Protein AF-A0A351HVH6-F1 (afdb_monomer_lite)

Structure (mmCIF, N/CA/C/O backbone):
data_AF-A0A351HVH6-F1
#
_entry.id   AF-A0A351HVH6-F1
#
loop_
_atom_site.group_PDB
_atom_site.id
_atom_site.type_symbol
_atom_site.label_atom_id
_atom_site.label_alt_id
_atom_site.label_comp_id
_atom_site.label_asym_id
_atom_site.label_entity_id
_atom_site.label_seq_id
_atom_site.pdbx_PDB_ins_code
_atom_site.Cartn_x
_atom_site.Cartn_y
_atom_site.Cartn_z
_atom_site.occupancy
_atom_site.B_iso_or_equiv
_atom_site.auth_seq_id
_atom_site.auth_comp_id
_atom_site.auth_asym_id
_atom_site.auth_atom_id
_atom_site.pdbx_PDB_model_num
ATOM 1 N N . VAL A 1 1 ? 2.614 -1.044 -15.077 1.00 62.28 1 VAL A N 1
ATOM 2 C CA . VAL A 1 1 ? 1.650 -0.130 -14.420 1.00 62.28 1 VAL A CA 1
ATOM 3 C C . VAL A 1 1 ? 0.689 -0.867 -13.478 1.00 62.28 1 VAL A C 1
ATOM 5 O O . VAL A 1 1 ? 0.739 -0.615 -12.281 1.00 62.28 1 VAL A O 1
ATOM 8 N N . ALA A 1 2 ? -0.101 -1.842 -13.961 1.00 81.44 2 ALA A N 1
ATOM 9 C CA . ALA A 1 2 ? -1.182 -2.482 -13.186 1.00 81.44 2 ALA A CA 1
ATOM 10 C C . ALA A 1 2 ? -0.784 -3.060 -11.808 1.00 81.44 2 ALA A C 1
ATOM 12 O O . ALA A 1 2 ? -1.542 -2.937 -10.848 1.00 81.44 2 ALA A O 1
ATOM 13 N N . PHE A 1 3 ? 0.406 -3.660 -11.679 1.00 90.12 3 PHE A N 1
ATOM 14 C CA . PHE A 1 3 ? 0.840 -4.244 -10.403 1.00 90.12 3 PHE A CA 1
ATOM 15 C C . PHE A 1 3 ? 1.077 -3.189 -9.310 1.00 90.12 3 PHE A C 1
ATOM 17 O O . PHE A 1 3 ? 0.552 -3.329 -8.210 1.00 90.12 3 PHE A O 1
ATOM 24 N N . MET A 1 4 ? 1.808 -2.109 -9.612 1.00 91.94 4 MET A N 1
ATOM 25 C CA . MET A 1 4 ? 2.105 -1.055 -8.627 1.00 91.94 4 MET A CA 1
ATOM 26 C C . MET A 1 4 ? 0.827 -0.368 -8.136 1.00 91.94 4 MET A C 1
ATOM 28 O O . MET A 1 4 ? 0.656 -0.156 -6.939 1.00 91.94 4 MET A O 1
ATOM 32 N N . GLN A 1 5 ? -0.115 -0.122 -9.049 1.00 90.38 5 GLN A N 1
ATOM 33 C CA . GLN A 1 5 ? -1.434 0.414 -8.707 1.00 90.38 5 GLN A CA 1
ATOM 34 C C . GLN A 1 5 ? -2.244 -0.557 -7.832 1.00 90.38 5 GLN A C 1
ATOM 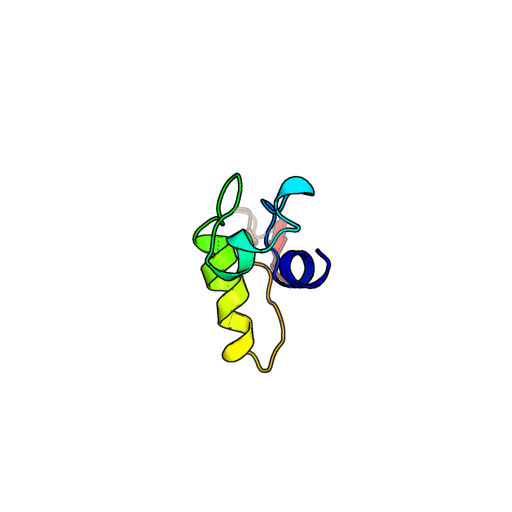36 O O . GLN A 1 5 ? -2.878 -0.127 -6.874 1.00 90.38 5 GLN A O 1
ATOM 41 N N . THR A 1 6 ? -2.172 -1.869 -8.096 1.00 92.06 6 THR A N 1
ATOM 42 C CA . THR A 1 6 ? -2.813 -2.899 -7.249 1.00 92.06 6 THR A CA 1
ATOM 43 C C . THR A 1 6 ? -2.252 -2.892 -5.823 1.00 92.06 6 THR A C 1
ATOM 45 O O . THR A 1 6 ? -2.982 -3.150 -4.872 1.00 92.06 6 THR A O 1
ATOM 48 N N . MET A 1 7 ? -0.970 -2.556 -5.658 1.00 95.25 7 MET A N 1
ATOM 49 C CA . MET A 1 7 ? -0.314 -2.407 -4.353 1.00 95.25 7 MET A CA 1
ATOM 50 C C . MET A 1 7 ? -0.565 -1.041 -3.689 1.00 95.25 7 MET A C 1
ATOM 52 O O . MET A 1 7 ? 0.035 -0.735 -2.660 1.00 95.25 7 MET A O 1
ATOM 56 N N . GLY A 1 8 ? -1.450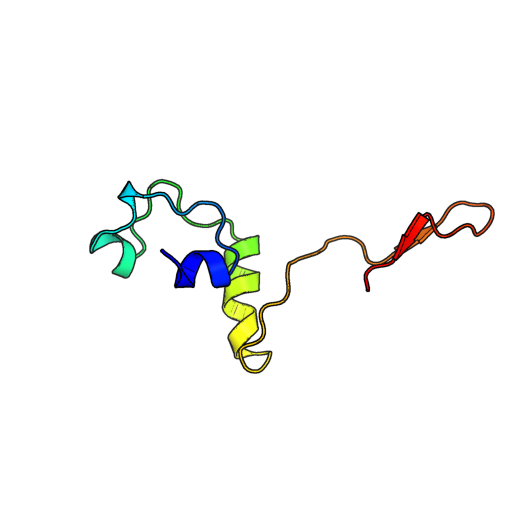 -0.215 -4.256 1.00 95.12 8 GLY A N 1
ATOM 57 C CA . GLY A 1 8 ? -1.841 1.078 -3.697 1.00 95.12 8 GLY A CA 1
ATOM 58 C C . GLY A 1 8 ? -0.779 2.172 -3.813 1.00 95.12 8 GLY A C 1
ATOM 59 O O . GLY A 1 8 ? -0.856 3.159 -3.084 1.00 95.12 8 GLY A O 1
ATOM 60 N N . ILE A 1 9 ? 0.206 2.016 -4.704 1.00 96.12 9 ILE A N 1
ATOM 61 C CA . ILE A 1 9 ? 1.206 3.055 -4.975 1.00 96.12 9 ILE A CA 1
ATOM 62 C C . ILE A 1 9 ? 0.551 4.137 -5.832 1.00 96.12 9 ILE A C 1
ATOM 64 O O . ILE A 1 9 ? 0.191 3.891 -6.984 1.00 96.12 9 ILE A O 1
ATOM 68 N N . SER A 1 10 ? 0.388 5.334 -5.261 1.00 95.75 10 SER A N 1
ATOM 69 C CA . SER A 1 10 ? -0.354 6.431 -5.898 1.00 95.75 10 SER A CA 1
ATOM 70 C C . SER A 1 10 ? 0.530 7.388 -6.702 1.00 95.75 10 SER A C 1
ATOM 72 O O . SER A 1 10 ? 0.016 8.346 -7.267 1.00 95.75 10 SER A O 1
ATOM 74 N N . THR A 1 11 ? 1.847 7.209 -6.649 1.00 95.75 11 THR A N 1
ATOM 75 C CA . THR A 1 11 ? 2.860 8.138 -7.179 1.00 95.75 11 THR A CA 1
ATOM 76 C C . THR A 1 11 ? 3.533 7.631 -8.453 1.00 95.75 11 THR A C 1
ATOM 78 O O . THR A 1 11 ? 4.519 8.215 -8.885 1.00 95.75 11 THR A O 1
ATOM 81 N N . PHE A 1 12 ? 3.041 6.521 -9.012 1.00 94.25 12 PHE A N 1
ATOM 82 C CA . PHE A 1 12 ? 3.588 5.909 -10.219 1.00 94.25 12 PHE A CA 1
ATOM 83 C C . PHE A 1 12 ? 3.115 6.675 -11.457 1.00 94.25 12 PHE A C 1
ATOM 85 O O . PHE A 1 12 ? 1.912 6.707 -11.723 1.00 94.25 12 PHE A O 1
ATOM 92 N N . GLU A 1 13 ? 4.051 7.236 -12.215 1.00 93.94 13 GLU A N 1
ATOM 93 C CA . GLU A 1 13 ? 3.771 7.977 -13.448 1.00 93.94 13 GLU A CA 1
ATOM 94 C C . GLU A 1 13 ? 3.984 7.109 -14.698 1.00 93.94 13 GLU A C 1
ATOM 96 O O . GLU A 1 13 ? 4.635 6.062 -14.652 1.00 93.94 13 GLU A O 1
ATOM 101 N N . ASP A 1 14 ? 3.465 7.542 -15.849 1.00 92.94 14 ASP A N 1
ATOM 102 C CA . ASP A 1 14 ? 3.674 6.822 -17.116 1.00 92.94 14 ASP A CA 1
ATOM 103 C C . ASP A 1 14 ? 5.163 6.767 -17.508 1.00 92.94 14 ASP A C 1
ATOM 105 O O . ASP A 1 14 ? 5.638 5.741 -18.006 1.00 92.94 14 ASP A O 1
ATOM 109 N N . ASP A 1 15 ? 5.922 7.824 -17.202 1.00 94.25 15 ASP A N 1
ATOM 110 C CA . ASP A 1 15 ? 7.370 7.889 -17.437 1.00 94.25 15 ASP A CA 1
ATOM 111 C C . ASP A 1 15 ? 8.158 6.893 -16.567 1.00 94.25 15 ASP A C 1
ATOM 113 O O . ASP A 1 15 ? 9.253 6.481 -16.958 1.00 94.25 15 ASP A O 1
ATOM 117 N N . ASP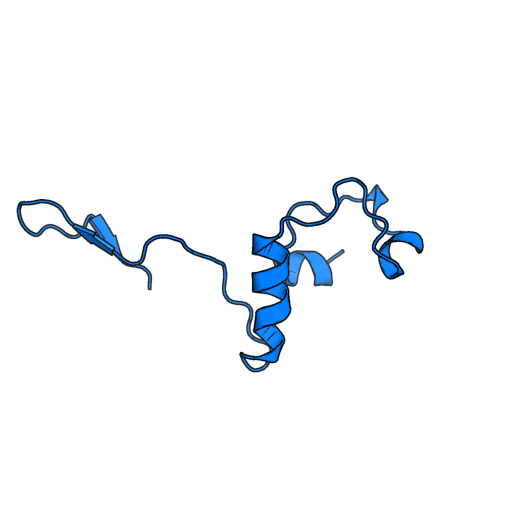 A 1 16 ? 7.598 6.422 -15.445 1.00 94.81 16 ASP A N 1
ATOM 118 C CA . ASP A 1 16 ? 8.181 5.361 -14.607 1.00 94.81 16 ASP A CA 1
ATOM 119 C C . ASP A 1 16 ? 8.034 3.968 -15.240 1.00 94.81 16 ASP A C 1
ATOM 121 O O . ASP A 1 16 ? 8.488 2.960 -14.698 1.00 94.81 16 ASP A O 1
ATOM 125 N N . TYR A 1 17 ? 7.421 3.849 -16.418 1.00 93.25 17 TYR A N 1
ATOM 126 C CA . TYR A 1 17 ? 7.365 2.583 -17.138 1.00 93.25 17 TYR A CA 1
ATOM 127 C C . TYR A 1 17 ? 8.665 2.297 -17.909 1.00 93.25 17 TYR A C 1
ATOM 129 O O . TYR A 1 17 ? 8.683 2.137 -19.130 1.00 93.25 17 TYR A O 1
ATOM 137 N N . ASN A 1 18 ? 9.779 2.217 -17.177 1.00 94.06 18 ASN A N 1
ATOM 138 C CA . ASN A 1 18 ? 11.113 1.984 -17.723 1.00 94.06 18 ASN A CA 1
ATOM 139 C C . ASN A 1 18 ? 11.976 1.075 -16.813 1.00 94.06 18 ASN A C 1
ATOM 141 O O . ASN A 1 18 ? 11.565 0.655 -15.732 1.00 94.06 18 ASN A O 1
ATOM 145 N N . LEU A 1 19 ? 13.190 0.726 -17.263 1.00 96.44 19 LEU A N 1
ATOM 146 C CA . LEU A 1 19 ? 14.064 -0.229 -16.560 1.00 96.44 19 LEU A CA 1
ATOM 147 C C . LEU A 1 19 ? 14.661 0.303 -15.247 1.00 96.44 19 LEU A C 1
ATOM 149 O O . LEU A 1 19 ? 14.997 -0.499 -14.378 1.00 96.44 19 LEU A O 1
ATOM 153 N N . ALA A 1 20 ? 14.794 1.620 -15.071 1.00 96.94 20 ALA A N 1
ATOM 154 C CA . ALA A 1 20 ? 15.342 2.194 -13.840 1.00 96.94 20 ALA A CA 1
ATOM 155 C C . ALA A 1 20 ? 14.445 1.898 -12.628 1.00 96.94 20 ALA A C 1
ATOM 157 O O . ALA A 1 20 ? 14.939 1.706 -11.517 1.00 96.94 20 ALA A O 1
ATOM 158 N N . THR A 1 21 ? 13.137 1.766 -12.848 1.00 95.31 21 THR A N 1
ATOM 159 C CA . THR A 1 21 ? 12.144 1.444 -11.816 1.00 95.31 21 THR A CA 1
ATOM 160 C C . THR A 1 21 ? 12.367 0.071 -11.197 1.00 95.31 21 THR A C 1
ATOM 162 O O . THR A 1 21 ? 12.127 -0.101 -10.004 1.00 95.31 21 THR A O 1
ATOM 165 N N . ALA A 1 22 ? 12.939 -0.886 -11.937 1.00 94.12 22 ALA A N 1
ATOM 166 C CA . ALA A 1 22 ? 13.337 -2.177 -11.371 1.00 94.12 22 ALA A CA 1
ATOM 167 C C . ALA A 1 22 ? 14.396 -2.040 -10.257 1.00 94.12 22 ALA A C 1
ATOM 169 O O . ALA A 1 22 ? 14.511 -2.918 -9.406 1.00 94.12 22 ALA A O 1
ATOM 170 N N . LEU A 1 23 ? 15.146 -0.933 -10.246 1.00 96.62 23 LEU A N 1
ATOM 171 C CA . LEU A 1 23 ? 16.141 -0.589 -9.228 1.00 96.62 23 LEU A CA 1
ATOM 172 C C . LEU A 1 23 ? 15.642 0.493 -8.253 1.00 96.62 23 LEU A C 1
ATOM 174 O O . LEU A 1 23 ? 16.423 1.007 -7.456 1.00 96.62 23 LEU A O 1
ATOM 178 N N . GLY A 1 24 ? 14.357 0.855 -8.314 1.00 94.31 24 GLY A N 1
ATOM 179 C CA . GLY A 1 24 ? 13.752 1.892 -7.475 1.00 94.31 24 GLY A CA 1
ATOM 180 C C . GLY A 1 24 ? 13.838 3.315 -8.035 1.00 94.31 24 GLY A C 1
ATOM 181 O O . GLY A 1 24 ? 13.453 4.253 -7.340 1.00 94.31 24 GLY A O 1
ATOM 182 N N . GLY A 1 25 ? 14.310 3.501 -9.272 1.00 96.50 25 GLY A N 1
ATOM 183 C CA . GLY A 1 25 ? 14.263 4.793 -9.957 1.00 96.50 25 GLY A CA 1
ATOM 184 C C . GLY A 1 25 ? 12.831 5.152 -10.352 1.00 96.50 25 GLY A C 1
ATOM 185 O O . GLY A 1 25 ? 12.291 4.565 -11.288 1.00 96.50 25 GLY A O 1
ATOM 186 N N . MET A 1 26 ? 12.224 6.090 -9.627 1.00 95.69 26 MET A N 1
ATOM 187 C CA . MET A 1 26 ? 10.873 6.598 -9.880 1.00 95.69 26 MET A CA 1
ATOM 188 C C . MET A 1 26 ? 10.863 8.125 -9.787 1.00 95.69 26 MET A C 1
ATOM 190 O O . MET A 1 26 ? 11.586 8.678 -8.955 1.00 95.69 26 MET A O 1
ATOM 194 N N . THR A 1 27 ? 10.031 8.800 -10.580 1.00 96.62 27 THR A N 1
ATOM 195 C CA . THR A 1 27 ? 9.939 10.267 -10.652 1.00 96.62 27 THR A CA 1
ATOM 196 C C . THR A 1 27 ? 9.717 10.899 -9.278 1.00 96.62 27 THR A C 1
ATOM 198 O O . THR A 1 27 ? 10.391 11.869 -8.929 1.00 96.62 27 THR A O 1
ATOM 201 N N . TYR A 1 28 ? 8.818 10.321 -8.474 1.00 96.94 28 TYR A N 1
ATOM 202 C CA . TYR A 1 28 ? 8.463 10.834 -7.143 1.00 96.94 28 TYR A CA 1
ATOM 203 C C . TYR A 1 28 ? 8.734 9.851 -5.997 1.00 96.94 28 TYR A C 1
ATOM 205 O O . TYR A 1 28 ? 8.469 10.162 -4.833 1.00 96.94 28 TYR A O 1
ATOM 213 N N . GLY A 1 29 ? 9.273 8.667 -6.296 1.00 95.81 29 GLY A N 1
ATOM 214 C CA . GLY A 1 29 ? 9.421 7.599 -5.308 1.00 95.81 29 GLY A CA 1
ATOM 215 C C . GLY A 1 29 ? 8.071 7.043 -4.838 1.00 95.81 29 GLY A C 1
ATOM 216 O O . GLY A 1 29 ? 7.074 7.112 -5.552 1.00 95.81 29 GLY A O 1
ATOM 217 N N . ILE A 1 30 ? 8.039 6.481 -3.626 1.00 96.75 30 ILE A N 1
ATOM 218 C CA . ILE A 1 30 ? 6.833 5.915 -2.993 1.00 96.75 30 ILE A CA 1
ATOM 219 C C . ILE A 1 30 ? 6.689 6.509 -1.592 1.00 96.75 30 ILE A C 1
ATOM 221 O O . ILE A 1 30 ? 7.676 6.647 -0.864 1.00 96.75 30 ILE A O 1
ATOM 225 N N . LYS A 1 31 ? 5.458 6.823 -1.173 1.00 97.38 31 LYS A N 1
ATOM 226 C CA . LYS A 1 31 ? 5.206 7.287 0.198 1.00 97.38 31 LYS A CA 1
ATOM 227 C C . LYS A 1 31 ? 5.504 6.158 1.199 1.00 97.38 31 LYS A C 1
ATOM 229 O O . LYS A 1 31 ? 5.039 5.038 0.986 1.00 97.38 31 LYS A O 1
ATOM 234 N N . PRO A 1 32 ? 6.169 6.417 2.342 1.00 97.25 32 PRO A N 1
ATOM 235 C CA . PRO A 1 32 ? 6.489 5.365 3.316 1.00 97.25 32 PRO A CA 1
ATOM 236 C C . PRO A 1 32 ? 5.278 4.541 3.778 1.00 97.25 32 PRO A C 1
ATOM 238 O O . PRO A 1 32 ? 5.378 3.328 3.943 1.00 97.25 32 PRO A O 1
ATOM 241 N N . LEU A 1 33 ? 4.117 5.185 3.934 1.00 97.50 33 LEU A N 1
ATOM 242 C CA . LEU A 1 33 ? 2.871 4.509 4.298 1.00 97.50 33 LEU A CA 1
ATOM 243 C C . LEU A 1 33 ? 2.393 3.527 3.218 1.00 97.50 33 LEU A C 1
ATOM 245 O O . LEU A 1 33 ? 1.969 2.422 3.543 1.00 97.50 33 LEU A O 1
ATOM 249 N N . GLU A 1 34 ? 2.475 3.920 1.947 1.00 97.25 34 GLU A N 1
ATOM 250 C CA . GLU A 1 34 ? 2.096 3.069 0.813 1.00 97.25 34 GLU A CA 1
ATOM 251 C C . GLU A 1 34 ? 3.057 1.884 0.696 1.00 97.25 34 GLU A C 1
ATOM 253 O O . GLU A 1 34 ? 2.613 0.758 0.499 1.00 97.25 34 GLU A O 1
ATOM 258 N N . MET A 1 35 ? 4.359 2.100 0.924 1.00 97.12 35 MET A N 1
ATOM 259 C CA . MET A 1 35 ? 5.343 1.016 0.946 1.00 97.12 35 MET A CA 1
ATOM 260 C C . MET A 1 35 ? 5.077 0.020 2.080 1.00 97.12 35 MET A C 1
ATOM 262 O O . MET A 1 35 ? 5.091 -1.186 1.845 1.00 97.12 35 MET A O 1
ATOM 266 N N . ALA A 1 36 ? 4.781 0.494 3.293 1.00 96.81 36 ALA A N 1
ATOM 267 C CA . ALA A 1 36 ? 4.428 -0.383 4.410 1.00 96.81 36 ALA A CA 1
ATOM 268 C C . ALA A 1 36 ? 3.164 -1.212 4.112 1.00 96.81 36 ALA A C 1
ATOM 270 O O . ALA A 1 36 ? 3.123 -2.410 4.396 1.00 96.81 36 ALA A O 1
ATOM 271 N N . ALA A 1 37 ? 2.153 -0.595 3.494 1.00 97.00 37 ALA A N 1
ATOM 272 C CA . ALA A 1 37 ? 0.922 -1.268 3.086 1.00 97.00 37 ALA A CA 1
ATOM 273 C C . ALA A 1 37 ? 1.169 -2.328 2.006 1.00 97.00 37 ALA A C 1
ATOM 275 O O . ALA A 1 37 ? 0.720 -3.466 2.141 1.00 97.00 37 ALA A O 1
ATOM 276 N N . ALA A 1 38 ? 1.926 -1.964 0.968 1.00 96.69 38 ALA A N 1
ATOM 277 C CA . ALA A 1 38 ? 2.306 -2.850 -0.122 1.00 96.69 38 ALA A CA 1
ATOM 278 C C . ALA A 1 38 ? 3.096 -4.062 0.387 1.00 96.69 38 ALA A C 1
ATOM 280 O O . ALA A 1 38 ? 2.841 -5.180 -0.040 1.00 96.69 38 ALA A O 1
ATOM 281 N N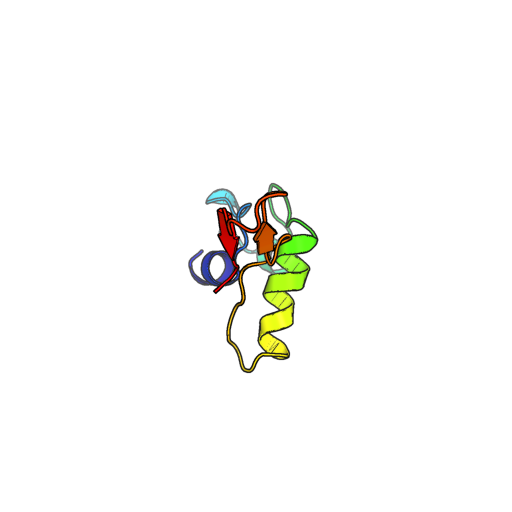 . PHE A 1 39 ? 4.005 -3.878 1.349 1.00 96.62 39 PHE A N 1
ATOM 282 C CA . PHE A 1 39 ? 4.746 -4.989 1.956 1.00 96.62 39 PHE A CA 1
ATOM 283 C C . PHE A 1 39 ? 3.877 -5.888 2.851 1.00 96.62 39 PHE A C 1
ATOM 285 O O . PHE A 1 39 ? 4.158 -7.080 2.978 1.00 96.62 39 PHE A O 1
ATOM 292 N N . ASN A 1 40 ? 2.807 -5.366 3.457 1.00 96.81 40 ASN A N 1
ATOM 293 C CA . ASN A 1 40 ? 1.945 -6.146 4.352 1.00 96.81 40 ASN A CA 1
ATOM 294 C C . ASN A 1 40 ? 1.197 -7.282 3.626 1.00 96.81 40 ASN A C 1
ATOM 296 O O . ASN A 1 40 ? 0.812 -8.265 4.257 1.00 96.81 40 ASN A O 1
ATOM 300 N N . VAL A 1 41 ? 1.052 -7.227 2.295 1.00 96.25 41 VAL A N 1
ATOM 301 C CA . VAL A 1 41 ? 0.433 -8.323 1.523 1.00 96.25 41 VAL A CA 1
ATOM 302 C C . VAL A 1 41 ? 1.130 -9.662 1.762 1.00 96.25 41 VAL A C 1
ATOM 304 O O . VAL A 1 41 ? 0.464 -10.691 1.818 1.00 96.25 41 VAL A O 1
ATOM 307 N N . PHE A 1 42 ? 2.450 -9.665 1.980 1.00 95.69 42 PHE A N 1
ATOM 308 C CA . PHE A 1 42 ? 3.207 -10.888 2.260 1.00 95.69 42 PHE A CA 1
ATOM 309 C C . PHE A 1 42 ? 2.817 -11.522 3.600 1.00 95.69 42 PHE A C 1
ATOM 311 O O . PHE A 1 42 ? 2.797 -12.744 3.718 1.00 95.69 42 PHE A O 1
ATOM 318 N N . ASN A 1 43 ? 2.466 -10.701 4.591 1.00 95.75 43 ASN A N 1
ATOM 319 C CA . ASN A 1 43 ? 1.958 -11.159 5.881 1.00 95.75 43 ASN A CA 1
ATOM 320 C C . ASN A 1 43 ? 0.467 -11.543 5.813 1.00 95.75 43 ASN A C 1
ATOM 322 O O . ASN A 1 43 ? 0.009 -12.379 6.585 1.00 95.75 43 ASN A O 1
ATOM 326 N N . ASN A 1 44 ? -0.286 -10.975 4.868 1.00 95.12 44 ASN A N 1
ATOM 327 C CA . ASN A 1 44 ? -1.729 -11.173 4.727 1.00 95.12 44 ASN A CA 1
ATOM 328 C C . ASN A 1 44 ? -2.115 -12.070 3.534 1.00 95.12 44 ASN A C 1
ATOM 330 O O . ASN A 1 44 ? -3.073 -11.784 2.819 1.00 95.12 44 ASN A O 1
ATOM 334 N N . ALA A 1 45 ? -1.349 -13.138 3.280 1.00 95.94 45 ALA A N 1
ATOM 335 C CA . ALA A 1 45 ? -1.634 -14.137 2.236 1.00 95.94 45 ALA A CA 1
ATOM 336 C C . ALA A 1 45 ? -1.902 -13.551 0.828 1.00 95.94 45 ALA A C 1
ATOM 338 O O . ALA A 1 45 ? -2.700 -14.080 0.057 1.00 95.94 45 ALA A O 1
ATOM 339 N N . GLY A 1 46 ? -1.234 -12.449 0.488 1.00 94.44 46 GLY A N 1
ATOM 340 C CA . GLY A 1 46 ? -1.373 -11.745 -0.787 1.00 94.44 46 GLY A CA 1
ATOM 341 C C . GLY A 1 46 ? -2.520 -10.731 -0.846 1.00 94.44 46 GLY A C 1
ATOM 342 O O . GLY A 1 46 ? -2.696 -10.090 -1.880 1.00 94.44 46 GLY A O 1
ATOM 34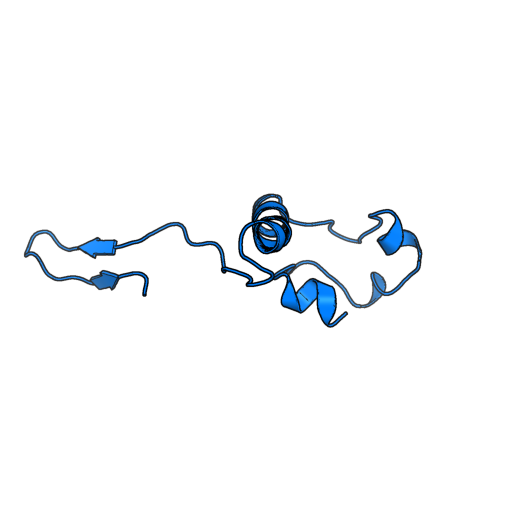3 N N . VAL A 1 47 ? -3.290 -10.546 0.231 1.00 95.06 47 VAL A N 1
ATOM 344 C CA . V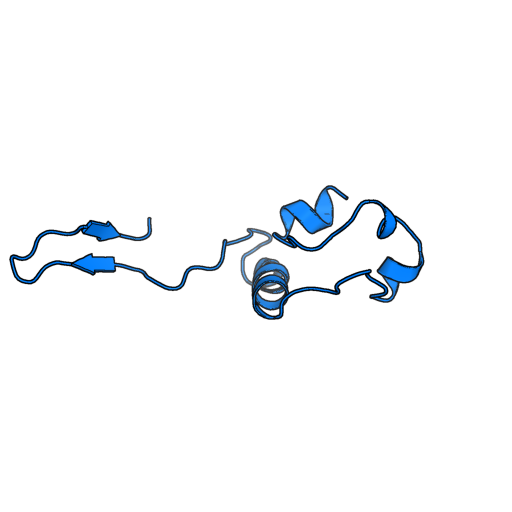AL A 1 47 ? -4.413 -9.602 0.269 1.00 95.06 47 VAL A CA 1
ATOM 345 C C . VAL A 1 47 ? -3.933 -8.216 0.700 1.00 95.06 47 VAL A C 1
ATOM 347 O O . VAL A 1 47 ? -3.434 -8.023 1.812 1.00 95.06 47 VAL A O 1
ATOM 350 N N . TYR A 1 48 ? -4.126 -7.236 -0.181 1.00 95.44 48 TYR A N 1
ATOM 351 C CA . TYR A 1 48 ? -3.877 -5.828 0.106 1.00 95.44 48 TYR A CA 1
ATOM 352 C C . TYR A 1 48 ? -4.954 -5.239 1.016 1.00 95.44 48 TYR A C 1
ATOM 354 O O . TYR A 1 48 ? -6.145 -5.353 0.738 1.00 95.44 48 TYR A O 1
ATOM 362 N N . ASN A 1 49 ? -4.512 -4.562 2.077 1.00 93.56 49 ASN A N 1
ATOM 363 C CA . ASN A 1 49 ? -5.372 -3.770 2.947 1.00 93.56 49 ASN A CA 1
ATOM 364 C C . ASN A 1 49 ? -5.016 -2.297 2.782 1.00 93.56 49 ASN A C 1
ATOM 366 O O . ASN A 1 49 ? -3.881 -1.898 3.054 1.00 93.56 49 ASN A O 1
ATOM 370 N N . GLN A 1 50 ? -5.997 -1.489 2.386 1.00 94.06 50 GLN A N 1
ATOM 371 C CA . GLN A 1 50 ? -5.821 -0.045 2.314 1.00 94.06 50 GLN A CA 1
ATOM 372 C C . GLN A 1 50 ? -5.541 0.518 3.719 1.00 94.06 50 GLN A C 1
ATOM 374 O O . GLN A 1 50 ? -6.320 0.250 4.639 1.00 94.06 50 GLN A O 1
ATOM 379 N N . PRO A 1 51 ? -4.470 1.309 3.909 1.00 94.75 51 PRO A N 1
ATOM 380 C CA . PRO A 1 51 ? -4.197 1.960 5.184 1.00 94.75 51 PRO A CA 1
ATOM 381 C C . PRO A 1 51 ? -5.330 2.893 5.598 1.00 94.75 51 PRO A C 1
ATOM 383 O O . PRO A 1 51 ? -5.841 3.670 4.792 1.00 94.75 51 PRO A O 1
ATOM 386 N N . TYR A 1 52 ? -5.678 2.857 6.878 1.00 94.62 52 TYR A N 1
ATOM 387 C CA . TYR A 1 52 ? -6.651 3.753 7.488 1.00 94.62 52 TYR A CA 1
ATOM 388 C C . TYR A 1 52 ? -6.125 4.236 8.839 1.00 94.62 52 TYR A C 1
ATOM 390 O O . TYR A 1 52 ? -5.351 3.550 9.505 1.00 94.62 52 TYR A O 1
ATOM 398 N N . TYR A 1 53 ? -6.549 5.430 9.243 1.00 94.69 53 TYR A N 1
ATOM 399 C CA . TYR A 1 53 ? -6.119 6.049 10.502 1.00 94.69 53 TYR A CA 1
ATOM 400 C C . TYR A 1 53 ? -7.156 5.915 11.613 1.00 94.69 53 TYR A C 1
ATOM 402 O O . TYR A 1 53 ? -6.815 5.863 12.789 1.00 94.69 53 TYR A O 1
ATOM 410 N N . VAL A 1 54 ? -8.431 5.886 11.233 1.00 96.56 54 VAL A N 1
ATOM 411 C CA . VAL A 1 54 ? -9.564 5.966 12.151 1.00 96.56 54 VAL A CA 1
ATOM 412 C C . VAL A 1 54 ? -10.385 4.694 12.023 1.00 96.56 54 VAL A C 1
ATOM 414 O O . VAL A 1 54 ? -10.719 4.282 10.913 1.00 96.56 54 VAL A O 1
ATOM 417 N N . THR A 1 55 ? -10.711 4.078 13.157 1.00 96.69 55 THR A N 1
ATOM 418 C CA . THR A 1 55 ? -11.585 2.897 13.231 1.00 96.69 55 THR A CA 1
ATOM 419 C C . THR A 1 55 ? -13.023 3.258 13.568 1.00 96.69 55 THR A C 1
ATOM 421 O O . THR A 1 55 ? -13.934 2.565 13.134 1.00 96.69 55 THR A O 1
ATOM 424 N N . LYS A 1 56 ? -13.246 4.335 14.327 1.00 96.75 56 LYS A N 1
ATOM 425 C CA . LYS A 1 56 ? -14.577 4.774 14.743 1.00 96.75 56 LYS A CA 1
ATOM 426 C C . LYS A 1 56 ? -14.577 6.260 15.096 1.00 96.75 56 LYS A C 1
ATOM 428 O O . LYS A 1 56 ? -13.616 6.740 15.693 1.00 96.75 56 LYS A O 1
ATOM 433 N N . LEU A 1 57 ? -15.651 6.966 14.751 1.00 96.88 57 LEU A N 1
ATOM 434 C CA . LEU A 1 57 ? -15.945 8.326 15.210 1.00 96.88 57 LEU A CA 1
ATOM 435 C C . LEU A 1 57 ? -17.328 8.341 15.860 1.00 96.88 57 LEU A C 1
ATOM 437 O O . LEU A 1 57 ? -18.305 7.933 15.231 1.00 96.88 57 LEU A O 1
ATOM 441 N N . GLU A 1 58 ? -17.404 8.830 17.095 1.00 97.50 58 GLU A N 1
ATOM 442 C CA . GLU A 1 58 ? -18.646 8.936 17.866 1.00 97.50 58 GLU A CA 1
ATOM 443 C C . GLU A 1 58 ? -18.828 10.350 18.409 1.00 97.50 58 GLU A C 1
ATOM 445 O O . GLU A 1 58 ? -17.867 11.003 18.823 1.00 97.50 58 GLU A O 1
ATOM 450 N N . GLN A 1 59 ? -20.072 10.815 18.417 1.00 96.94 59 GLN A N 1
ATOM 451 C CA . GLN A 1 59 ? -20.463 12.046 19.086 1.00 96.94 59 GLN A CA 1
ATOM 452 C C . GLN A 1 59 ? -20.687 11.820 20.587 1.00 96.94 59 GLN A C 1
ATOM 454 O O . GLN A 1 59 ? -20.901 10.704 21.056 1.00 96.94 59 GLN A O 1
ATOM 459 N N . VAL A 1 60 ? -20.711 12.915 21.352 1.00 96.50 60 VAL A N 1
ATOM 460 C CA . VAL A 1 60 ? -20.947 12.893 22.810 1.00 96.50 60 VAL A CA 1
ATOM 461 C C . VAL A 1 60 ? -22.308 12.278 23.171 1.00 96.50 60 VAL A C 1
ATOM 463 O O . VAL A 1 60 ? -22.453 11.685 24.235 1.00 96.50 60 VAL A O 1
ATOM 466 N N . ASN A 1 61 ? -23.301 12.388 22.284 1.00 95.88 61 ASN A N 1
ATOM 467 C CA . ASN A 1 61 ? -24.632 11.794 22.452 1.00 95.88 61 ASN A CA 1
ATOM 468 C C . ASN A 1 61 ? -24.681 10.277 22.151 1.00 95.88 61 ASN A C 1
ATOM 470 O O . ASN A 1 61 ? -25.755 9.688 22.244 1.00 95.88 61 ASN A O 1
ATOM 474 N N . GLY A 1 62 ? -23.554 9.652 21.788 1.00 94.38 62 GLY A N 1
ATOM 475 C CA . GLY A 1 62 ? -23.463 8.232 21.439 1.00 94.38 62 GLY A CA 1
ATOM 476 C C . GLY A 1 62 ? -23.769 7.903 19.974 1.00 94.38 62 GLY A C 1
ATOM 477 O O . GLY A 1 62 ? -23.786 6.730 19.611 1.00 94.38 62 GLY A O 1
ATOM 478 N N . GLU A 1 63 ? -24.011 8.899 19.119 1.00 97.19 63 GLU A N 1
ATOM 479 C CA . GLU A 1 63 ? -24.205 8.684 17.683 1.00 97.19 63 GLU A CA 1
ATOM 480 C C . GLU A 1 63 ? -22.878 8.329 16.993 1.00 97.19 63 GLU A C 1
ATOM 482 O O . GLU A 1 63 ? -21.892 9.063 17.098 1.00 97.19 63 GLU A O 1
ATOM 487 N N . VAL A 1 64 ? -22.860 7.218 16.253 1.00 96.81 64 VAL A N 1
ATOM 488 C CA . VAL A 1 64 ? -21.701 6.776 15.465 1.00 96.81 64 VAL A CA 1
ATOM 489 C C . VAL A 1 64 ? -21.733 7.453 14.096 1.00 96.81 64 VAL A C 1
ATOM 491 O O . VAL A 1 64 ? -22.605 7.162 13.283 1.00 96.81 64 VAL A O 1
ATOM 494 N N . LEU A 1 65 ? -20.761 8.325 13.821 1.00 96.19 65 LEU A N 1
ATOM 495 C CA . LEU A 1 65 ? -20.641 9.037 12.540 1.00 96.19 65 LEU A CA 1
ATOM 496 C C . LEU A 1 65 ? -19.882 8.235 11.484 1.00 96.19 65 LEU A C 1
ATOM 498 O O . LEU A 1 65 ? -20.081 8.417 10.286 1.00 96.19 65 LEU A O 1
ATOM 502 N N . TYR A 1 66 ? -18.964 7.384 11.931 1.00 96.38 66 TYR A N 1
ATOM 503 C CA . TYR A 1 66 ? -18.131 6.565 11.065 1.00 96.38 66 TYR A CA 1
ATOM 504 C C . TYR A 1 66 ? -17.669 5.330 11.829 1.00 96.38 66 TYR A C 1
ATOM 506 O O . TYR A 1 66 ? -17.332 5.410 13.011 1.00 96.38 66 TYR A O 1
ATOM 514 N N . THR A 1 67 ? -17.620 4.192 11.150 1.00 96.25 67 THR A N 1
ATOM 515 C CA . THR A 1 67 ? -16.943 2.977 11.607 1.00 96.25 67 THR A CA 1
ATOM 516 C C . THR A 1 67 ? -16.220 2.378 10.411 1.00 96.25 67 THR A C 1
ATOM 518 O O . THR A 1 67 ? -16.757 2.372 9.308 1.00 96.25 67 THR A O 1
ATOM 521 N N . LYS A 1 68 ? -14.985 1.923 10.620 1.00 92.12 68 LYS A N 1
ATOM 522 C CA . LYS A 1 68 ? -14.240 1.164 9.623 1.00 92.12 68 LYS A CA 1
ATOM 523 C C . LYS A 1 68 ? -14.836 -0.242 9.558 1.00 92.12 68 LYS A C 1
ATOM 525 O O . LYS A 1 68 ? -14.786 -0.950 10.561 1.00 92.12 68 LYS A O 1
ATOM 530 N N . ASP A 1 69 ? -15.361 -0.598 8.387 1.00 82.81 69 ASP A N 1
ATOM 531 C CA . ASP A 1 69 ? -15.800 -1.962 8.051 1.00 82.81 69 ASP A CA 1
ATOM 532 C C . ASP A 1 69 ? -14.661 -2.985 8.159 1.00 82.81 69 ASP A C 1
ATOM 534 O O . ASP A 1 69 ? -13.518 -2.632 7.753 1.00 82.81 69 ASP A O 1
#

Secondary structure (DSSP, 8-state):
-HHHHHTT-----GGG-SGGGGGT--SS---HHHHHHHHHTTTTTT------S-SEEE-TTS-EEEE--

Sequence (69 aa):
VAFMQTMGISTFEDDDYNLATALGGMTYGIKPLEMAAAFNVFNNAGVYNQPYYVTKLEQVNGEVLYTKD

Foldseek 3Di:
DVVLVQLVFPQADPVCPDDVVVVQDGPVGGDPQSVVQSVCCVVVVNDGDDDDDDQWDADPVGDTPDHDD

pLDDT: mean 94.6, std 4.8, range [62.28, 97.5]

Radius of gyration: 16.59 Å; chains: 1; bounding box: 41×27×40 Å